Protein AF-A0AAD6KI96-F1 (afdb_monomer_lite)

Foldseek 3Di:
DEALDFLDDVVVRVVVVVVCVVVVVDHYDPDVVSSNVVLVVLVVVQLVCLVVVNCPLPPVVSLLSQLQQQLSVPAHWDWDDDVPRTLDTDHPVLLVVLVVCCVPPQVVVCVVPNDSVSSSVSSVVSLVVVQDWGDDDDDVVSPGDDPWDATSRNRDIDDDDDDDDDPPDDDDDPPPPD

InterPro domains:
  IPR027944 Sieve element occlusion, C-terminal [PF14577] (1-168)
  IPR039299 Protein SIEVE ELEMENT OCCLUSION [PTHR33232] (1-169)

Sequence (178 aa):
MVYVGKSSKREKIRRLMMTITVEKLSYIWEDLTMIWFFWTRIESMLYSKIQLGKLDDHDPMMQEIKKLLSYDREGGWAVLSNGSNVVVNGHSTTILQALVEYDQSWKDQVPVKGFDLALQDHHRTIHGISHPCCRFDFPVTMGRIPETMKCPECNRAMEKFSTFLCCHDEVIPDVLFQ

Radius of gyration: 17.8 Å; chains: 1; bounding box: 44×35×47 Å

Structure (mmCIF, N/CA/C/O backbone):
data_AF-A0AAD6KI96-F1
#
_entry.id   AF-A0AAD6KI96-F1
#
loop_
_atom_site.group_PDB
_atom_site.id
_atom_site.type_symbol
_atom_site.label_atom_id
_atom_site.label_alt_id
_atom_site.label_comp_id
_atom_site.label_asym_id
_atom_site.label_entity_id
_atom_site.label_seq_id
_atom_site.pdbx_PDB_ins_code
_atom_site.Cartn_x
_atom_site.Cartn_y
_atom_site.Cartn_z
_atom_site.occupancy
_atom_site.B_iso_or_equiv
_atom_site.auth_seq_id
_atom_site.auth_comp_id
_atom_site.auth_asym_id
_atom_site.auth_atom_id
_atom_site.pdbx_PDB_model_num
ATOM 1 N N . MET A 1 1 ? -14.347 1.064 3.941 1.00 82.06 1 MET A N 1
ATOM 2 C CA . MET A 1 1 ? -13.190 0.494 3.216 1.00 82.06 1 MET A CA 1
ATOM 3 C C . MET A 1 1 ? -13.628 0.122 1.806 1.00 82.06 1 MET A C 1
ATOM 5 O O . MET A 1 1 ? -14.766 -0.313 1.648 1.00 82.06 1 MET A O 1
ATOM 9 N N . VAL A 1 2 ? -12.771 0.331 0.806 1.00 88.44 2 VAL A N 1
ATOM 10 C CA . VAL A 1 2 ? -13.022 -0.040 -0.596 1.00 88.44 2 VAL A CA 1
ATOM 11 C C . VAL A 1 2 ? -11.962 -1.050 -1.017 1.00 88.44 2 VAL A C 1
ATOM 13 O O . VAL A 1 2 ? -10.777 -0.823 -0.784 1.00 88.44 2 VAL A O 1
ATOM 16 N N . TYR A 1 3 ? -12.379 -2.149 -1.635 1.00 89.69 3 TYR A N 1
ATOM 17 C CA . TYR A 1 3 ? -11.478 -3.116 -2.249 1.00 89.69 3 TYR A CA 1
ATOM 18 C C . TYR A 1 3 ? -11.233 -2.750 -3.717 1.00 89.69 3 TYR A C 1
ATOM 20 O O . TYR A 1 3 ? -12.155 -2.763 -4.534 1.00 89.69 3 TYR A O 1
ATOM 28 N N . VAL A 1 4 ? -9.978 -2.423 -4.033 1.00 87.44 4 VAL A N 1
ATOM 29 C CA . VAL A 1 4 ? -9.526 -2.022 -5.378 1.00 87.44 4 VAL A CA 1
ATOM 30 C C . VAL A 1 4 ? -9.075 -3.222 -6.216 1.00 87.44 4 VAL A C 1
ATOM 32 O O . VAL A 1 4 ? -9.153 -3.166 -7.431 1.00 87.44 4 VAL A O 1
ATOM 35 N N . GLY A 1 5 ? -8.639 -4.323 -5.599 1.00 87.12 5 GLY A N 1
ATOM 36 C CA . GLY A 1 5 ? -8.105 -5.488 -6.314 1.00 87.12 5 GLY A CA 1
ATOM 37 C C . GLY A 1 5 ? -6.628 -5.363 -6.704 1.00 87.12 5 GLY A C 1
ATOM 38 O O . GLY A 1 5 ? -6.078 -4.270 -6.835 1.00 87.12 5 GLY A O 1
ATOM 39 N N . LYS A 1 6 ? -5.967 -6.515 -6.863 1.00 87.31 6 LYS A N 1
ATOM 40 C CA . LYS A 1 6 ? -4.547 -6.599 -7.245 1.00 87.31 6 LYS A CA 1
ATOM 41 C C . LYS A 1 6 ? -4.308 -6.226 -8.713 1.00 87.31 6 LYS A C 1
ATOM 43 O O . LYS A 1 6 ? -5.225 -6.311 -9.526 1.00 87.31 6 LYS A O 1
ATOM 48 N N . SER A 1 7 ? -3.067 -5.904 -9.088 1.00 83.44 7 SER A N 1
ATOM 49 C CA . SER A 1 7 ? -2.725 -5.647 -10.505 1.00 83.44 7 SER A CA 1
ATOM 50 C C . SER A 1 7 ? -2.775 -6.901 -11.391 1.00 83.44 7 SER A C 1
ATOM 52 O O . SER A 1 7 ? -2.824 -6.813 -12.618 1.00 83.44 7 SER A O 1
ATOM 54 N N . SER A 1 8 ? -2.773 -8.090 -10.780 1.00 80.31 8 SER A N 1
ATOM 55 C CA . SER A 1 8 ? -2.692 -9.392 -11.448 1.00 80.31 8 SER A CA 1
ATOM 56 C C . SER A 1 8 ? -3.777 -10.360 -10.962 1.00 80.31 8 SER A C 1
ATOM 58 O O . SER A 1 8 ? -4.558 -10.046 -10.068 1.00 80.31 8 SER A O 1
ATOM 60 N N . LYS A 1 9 ? -3.819 -11.578 -11.524 1.00 81.69 9 LYS A N 1
ATOM 61 C CA . LYS A 1 9 ? -4.703 -12.670 -11.066 1.00 81.69 9 LYS A CA 1
ATOM 62 C C . LYS A 1 9 ? -6.206 -12.350 -11.202 1.00 81.69 9 LYS A C 1
ATOM 64 O O . LYS A 1 9 ? -6.980 -12.556 -10.267 1.00 81.69 9 LYS A O 1
ATOM 69 N N . ARG A 1 10 ? -6.635 -11.909 -12.395 1.00 81.62 10 ARG A N 1
ATOM 70 C CA . ARG A 1 10 ? -8.025 -11.498 -12.716 1.00 81.62 10 ARG A CA 1
ATOM 71 C C . ARG A 1 10 ? -9.106 -12.468 -12.215 1.00 81.62 10 ARG A C 1
ATOM 73 O O . ARG A 1 10 ? -10.079 -12.028 -11.612 1.00 81.62 10 ARG A O 1
ATOM 80 N N . GLU A 1 11 ? -8.924 -13.778 -12.389 1.00 83.25 11 GLU A N 1
ATOM 81 C CA . GLU A 1 11 ? -9.905 -14.775 -11.920 1.00 83.25 11 GLU A CA 1
ATOM 82 C C . GLU A 1 11 ? -9.974 -14.915 -10.394 1.00 83.25 11 GLU A C 1
ATOM 84 O O . GLU A 1 11 ? -11.024 -15.249 -9.842 1.00 83.25 11 GLU A O 1
ATOM 89 N N . LYS A 1 12 ? -8.866 -14.666 -9.685 1.00 85.12 12 LYS A N 1
ATOM 90 C CA . LYS A 1 12 ? -8.859 -14.636 -8.214 1.00 85.12 12 LYS A CA 1
ATOM 91 C C . LYS A 1 12 ? -9.557 -13.362 -7.716 1.00 85.12 12 LYS A C 1
ATOM 93 O O . LYS A 1 12 ? -10.340 -13.443 -6.777 1.00 85.12 12 LYS A O 1
ATOM 98 N N . ILE A 1 13 ? -9.358 -12.226 -8.394 1.00 86.94 13 ILE A N 1
ATOM 99 C CA . ILE A 1 13 ? -10.052 -10.959 -8.091 1.00 86.94 13 ILE A CA 1
ATOM 100 C C . ILE A 1 13 ? -11.569 -11.112 -8.237 1.00 86.94 13 ILE A C 1
ATOM 102 O O . ILE A 1 13 ? -12.296 -10.765 -7.313 1.00 86.94 13 ILE A O 1
ATOM 106 N N . ARG A 1 14 ? -12.053 -11.698 -9.343 1.00 87.88 14 ARG A N 1
ATOM 107 C CA . ARG A 1 14 ? -13.494 -11.935 -9.559 1.00 87.88 14 ARG A CA 1
ATOM 108 C C . ARG A 1 14 ? -14.132 -12.734 -8.423 1.00 87.88 14 ARG A C 1
ATOM 110 O O . ARG A 1 14 ? -15.184 -12.351 -7.922 1.00 87.88 14 ARG A O 1
ATOM 117 N N . ARG A 1 15 ? -13.473 -13.815 -7.993 1.00 89.94 15 ARG A N 1
ATOM 118 C CA . ARG A 1 15 ? -13.934 -14.639 -6.867 1.00 89.94 15 ARG A CA 1
ATOM 119 C C . ARG A 1 15 ? -13.989 -13.847 -5.560 1.00 89.94 15 ARG A C 1
ATOM 121 O O . ARG A 1 15 ? -14.998 -13.906 -4.871 1.00 89.94 15 ARG A O 1
ATOM 128 N N . LEU A 1 16 ? -12.949 -13.070 -5.255 1.00 89.38 16 LEU A N 1
ATOM 129 C CA . LEU A 1 16 ? -12.916 -12.230 -4.053 1.00 89.38 16 LEU A CA 1
ATOM 130 C C . LEU A 1 16 ? -14.012 -11.162 -4.061 1.00 89.38 16 LEU A C 1
ATOM 132 O O . LEU A 1 16 ? -14.673 -10.969 -3.047 1.00 89.38 16 LEU A O 1
ATOM 136 N N . MET A 1 17 ? -14.244 -10.503 -5.198 1.00 90.25 17 MET A N 1
ATOM 137 C CA . MET A 1 17 ? -15.320 -9.518 -5.334 1.00 90.25 17 MET A CA 1
ATOM 138 C C . MET A 1 17 ? -16.689 -10.146 -5.065 1.00 90.25 17 MET A C 1
ATOM 140 O O . MET A 1 17 ? -17.468 -9.574 -4.311 1.00 90.25 17 MET A O 1
ATOM 144 N N . MET A 1 18 ? -16.957 -11.344 -5.603 1.00 91.94 18 MET A N 1
ATOM 145 C CA . MET A 1 18 ? -18.201 -12.071 -5.318 1.00 91.94 18 MET A CA 1
ATOM 146 C C . MET A 1 18 ? -18.366 -12.339 -3.820 1.00 91.94 18 MET A C 1
ATOM 148 O O . MET A 1 18 ? -19.426 -12.050 -3.273 1.00 91.94 18 MET A O 1
ATOM 152 N N . THR A 1 19 ? -17.325 -12.840 -3.149 1.00 93.69 19 THR A N 1
ATOM 153 C CA . THR A 1 19 ? -17.356 -13.081 -1.700 1.00 93.69 19 THR A CA 1
ATOM 154 C C . THR A 1 19 ? -17.631 -11.793 -0.925 1.00 93.69 19 THR A C 1
ATOM 156 O O . THR A 1 19 ? -18.548 -11.765 -0.111 1.00 93.69 19 THR A O 1
ATOM 159 N N . ILE A 1 20 ? -16.911 -10.705 -1.222 1.00 92.25 20 ILE A N 1
ATOM 160 C CA . ILE A 1 20 ? -17.084 -9.413 -0.541 1.00 92.25 20 ILE A CA 1
ATOM 161 C C . ILE A 1 20 ? -18.515 -8.888 -0.702 1.00 92.25 20 ILE A C 1
ATOM 163 O O . ILE A 1 20 ? -19.093 -8.403 0.271 1.00 92.25 20 ILE A O 1
ATOM 167 N N . THR A 1 21 ? -19.098 -9.000 -1.899 1.00 92.38 21 THR A N 1
ATOM 168 C CA . THR A 1 21 ? -20.473 -8.560 -2.167 1.00 92.38 21 THR A CA 1
ATOM 169 C C . THR A 1 21 ? -21.505 -9.429 -1.450 1.00 92.38 21 THR A C 1
ATOM 171 O O . THR A 1 21 ? -22.419 -8.891 -0.826 1.00 92.38 21 THR A O 1
ATOM 174 N N . VAL A 1 22 ? -21.367 -10.759 -1.513 1.00 95.19 22 VAL A N 1
ATOM 175 C CA . VAL A 1 22 ? -22.309 -11.708 -0.889 1.00 95.19 22 VAL A CA 1
ATOM 176 C C . VAL A 1 22 ? -22.282 -11.585 0.634 1.00 95.19 22 VAL A C 1
ATOM 178 O O . VAL A 1 22 ? -23.336 -11.509 1.265 1.00 95.19 22 VAL A O 1
ATOM 181 N N . GLU A 1 23 ? -21.088 -11.516 1.219 1.00 95.56 23 GLU A N 1
ATOM 182 C CA . GLU A 1 23 ? -20.886 -11.423 2.668 1.00 95.56 23 GLU A CA 1
ATOM 183 C C . GLU A 1 23 ? -20.980 -9.983 3.201 1.00 95.56 23 GLU A C 1
ATOM 185 O O . GLU A 1 23 ? -20.956 -9.769 4.410 1.00 95.56 23 GLU A O 1
ATOM 190 N N . LYS A 1 24 ? -21.130 -8.988 2.315 1.00 92.31 24 LYS A N 1
ATOM 191 C CA . LYS A 1 24 ? -21.236 -7.554 2.643 1.00 92.31 24 LYS A CA 1
ATOM 192 C C . LYS A 1 24 ? -20.056 -7.031 3.476 1.00 92.31 24 LYS A C 1
ATOM 194 O O . LYS A 1 24 ? -20.240 -6.230 4.391 1.00 92.31 24 LYS A O 1
ATOM 199 N N . LEU A 1 25 ? -18.838 -7.463 3.144 1.00 88.94 25 LEU A N 1
ATOM 200 C CA . LEU A 1 25 ? -17.631 -7.142 3.921 1.00 88.94 25 LEU A CA 1
ATOM 201 C C . LEU A 1 25 ? -17.129 -5.709 3.688 1.00 88.94 25 LEU A C 1
ATOM 203 O O . LEU A 1 25 ? -16.568 -5.086 4.590 1.00 88.94 25 LEU A O 1
ATOM 207 N N . SER A 1 26 ? -17.289 -5.180 2.472 1.00 90.31 26 SER A N 1
ATOM 208 C CA . SER A 1 26 ? -16.852 -3.830 2.102 1.00 90.31 26 SER A CA 1
ATOM 209 C C . SER A 1 26 ? -17.458 -3.381 0.770 1.00 90.31 26 SER A C 1
ATOM 211 O O . SER A 1 26 ? -18.133 -4.146 0.086 1.00 90.31 26 SER A O 1
ATOM 213 N N . TYR A 1 27 ? -17.157 -2.147 0.363 1.00 90.81 27 TYR A N 1
ATOM 214 C CA . TYR A 1 27 ? -17.365 -1.709 -1.017 1.00 90.81 27 TYR A CA 1
ATOM 215 C C . TYR A 1 27 ? -16.299 -2.315 -1.938 1.00 90.81 27 TYR A C 1
ATOM 217 O O . TYR A 1 27 ? -15.189 -2.617 -1.487 1.00 90.81 27 TYR A O 1
ATOM 225 N N . ILE A 1 28 ? -16.614 -2.449 -3.225 1.00 91.38 28 ILE A N 1
ATOM 226 C CA . ILE A 1 28 ? -15.714 -2.967 -4.264 1.00 91.38 28 ILE A CA 1
ATOM 227 C C . ILE A 1 28 ? -15.703 -2.029 -5.475 1.00 91.38 28 ILE A C 1
ATOM 229 O O . ILE A 1 28 ? -16.679 -1.326 -5.730 1.00 91.38 28 ILE A O 1
ATOM 233 N N . TRP A 1 29 ? -14.617 -2.036 -6.244 1.00 88.69 29 TRP A N 1
ATOM 234 C CA . TRP A 1 29 ? -14.635 -1.524 -7.616 1.00 88.69 29 TRP A CA 1
ATOM 235 C C . TRP A 1 29 ? -15.090 -2.624 -8.568 1.00 88.69 29 TRP A C 1
ATOM 237 O O . TRP A 1 29 ? -14.329 -3.530 -8.891 1.00 88.69 29 TRP A O 1
ATOM 247 N N . GLU A 1 30 ? -16.353 -2.555 -8.985 1.00 82.69 30 GLU A N 1
ATOM 248 C CA . GLU A 1 30 ? -17.009 -3.598 -9.785 1.00 82.69 30 GLU A CA 1
ATOM 249 C C . GLU A 1 30 ? -16.411 -3.752 -11.192 1.00 82.69 30 GLU A C 1
ATOM 251 O O . GLU A 1 30 ? -16.351 -4.859 -11.731 1.00 82.69 30 GLU A O 1
ATOM 256 N N . ASP A 1 31 ? -15.929 -2.655 -11.780 1.00 87.12 31 ASP A N 1
ATOM 257 C CA . ASP A 1 31 ? -15.341 -2.661 -13.115 1.00 87.12 31 ASP A CA 1
ATOM 258 C C . ASP A 1 31 ? -13.841 -2.994 -13.072 1.00 87.12 31 ASP A C 1
ATOM 260 O O . ASP A 1 31 ? -12.998 -2.184 -12.675 1.00 87.12 31 ASP A O 1
ATOM 264 N N . LEU A 1 32 ? -13.492 -4.184 -13.571 1.00 86.69 32 LEU A N 1
ATOM 265 C CA . LEU A 1 32 ? -12.105 -4.636 -13.729 1.00 86.69 32 LEU A CA 1
ATOM 266 C C . LEU A 1 32 ? -11.262 -3.690 -14.596 1.00 86.69 32 LEU A C 1
ATOM 268 O O . LEU A 1 32 ? -10.038 -3.651 -14.458 1.00 86.69 32 LEU A O 1
ATOM 272 N N . THR A 1 33 ? -11.897 -2.930 -15.485 1.00 89.06 33 THR A N 1
ATOM 273 C CA . THR A 1 33 ? -11.237 -1.919 -16.312 1.00 89.06 33 THR A CA 1
ATOM 274 C C . THR A 1 33 ? -10.761 -0.751 -15.454 1.00 89.06 33 THR A C 1
ATOM 276 O O . THR A 1 33 ? -9.641 -0.280 -15.645 1.00 89.06 33 THR A O 1
ATOM 279 N N . MET A 1 34 ? -11.540 -0.329 -14.451 1.00 89.62 34 MET A N 1
ATOM 280 C CA . MET A 1 34 ? -11.118 0.708 -13.500 1.00 89.62 34 MET A CA 1
ATOM 281 C C . MET A 1 34 ? -9.940 0.245 -12.641 1.00 89.62 34 MET A C 1
ATOM 283 O O . MET A 1 34 ? -8.995 1.008 -12.440 1.00 89.62 34 MET A O 1
ATOM 287 N N . ILE A 1 35 ? -9.952 -1.017 -12.201 1.00 90.81 35 ILE A N 1
ATOM 288 C CA . ILE A 1 35 ? -8.824 -1.630 -11.481 1.00 90.81 35 ILE A CA 1
ATOM 289 C C . ILE A 1 35 ? -7.564 -1.603 -12.354 1.00 90.81 35 ILE A C 1
ATOM 291 O O . ILE A 1 35 ? -6.496 -1.176 -11.914 1.00 90.81 35 ILE A O 1
ATOM 295 N N . TRP A 1 36 ? -7.687 -2.01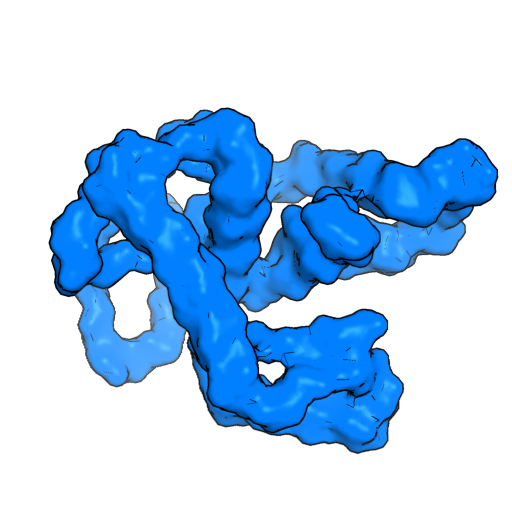9 -13.617 1.00 89.94 36 TRP A N 1
ATOM 296 C CA . TRP A 1 36 ? -6.573 -1.998 -14.562 1.00 89.94 36 TRP A CA 1
ATOM 297 C C . TRP A 1 36 ? -6.048 -0.580 -14.811 1.00 89.94 36 TRP A C 1
ATOM 299 O O . TRP A 1 36 ? -4.833 -0.369 -14.793 1.00 89.94 36 TRP A O 1
ATOM 309 N N . PHE A 1 37 ? -6.937 0.400 -14.996 1.00 92.56 37 PHE A N 1
ATOM 310 C CA . PHE A 1 37 ? -6.538 1.794 -15.154 1.00 92.56 37 PHE A CA 1
ATOM 311 C C . PHE A 1 37 ? -5.789 2.302 -13.930 1.00 92.56 37 PHE A C 1
ATOM 313 O O . PHE A 1 37 ? -4.737 2.909 -14.091 1.00 92.56 37 PHE A O 1
ATOM 320 N N . PHE A 1 38 ? -6.269 2.026 -12.719 1.00 93.12 38 PHE A N 1
ATOM 321 C CA . PHE A 1 38 ? -5.587 2.436 -11.494 1.00 93.12 38 PHE A CA 1
ATOM 322 C C . PHE A 1 38 ? -4.137 1.955 -11.457 1.00 93.12 38 PHE A C 1
ATOM 324 O O . PHE A 1 38 ? -3.225 2.775 -11.351 1.00 93.12 38 PHE A O 1
ATOM 331 N N . TRP A 1 39 ? -3.911 0.656 -11.657 1.00 93.50 39 TRP A N 1
ATOM 332 C CA . TRP A 1 39 ? -2.557 0.104 -11.653 1.00 93.50 39 TRP A CA 1
ATOM 333 C C . TRP A 1 39 ? -1.701 0.651 -12.792 1.00 93.50 39 TRP A C 1
ATOM 335 O O . TRP A 1 39 ? -0.580 1.094 -12.550 1.00 93.50 39 TRP A O 1
ATOM 345 N N . THR A 1 40 ? -2.259 0.746 -14.000 1.00 92.69 40 THR A N 1
ATOM 346 C CA . THR A 1 40 ? -1.566 1.322 -15.162 1.00 92.69 40 THR A CA 1
ATOM 347 C C . THR A 1 40 ? -1.123 2.760 -14.894 1.00 92.69 40 THR A C 1
ATOM 349 O O . THR A 1 40 ? -0.035 3.167 -15.303 1.00 92.69 40 THR A O 1
ATOM 352 N N . ARG A 1 41 ? -1.943 3.554 -14.195 1.00 94.50 41 ARG A N 1
ATOM 353 C CA . ARG A 1 41 ? -1.614 4.940 -13.841 1.00 94.50 41 ARG A CA 1
ATOM 354 C C . ARG A 1 41 ? -0.481 5.007 -12.821 1.00 94.50 41 ARG A C 1
ATOM 356 O O . ARG A 1 41 ? 0.440 5.790 -13.039 1.00 94.50 41 ARG A O 1
ATOM 363 N N . ILE A 1 42 ? -0.515 4.190 -11.768 1.00 94.38 42 ILE A N 1
ATOM 364 C CA . ILE A 1 42 ? 0.545 4.143 -10.747 1.00 94.38 42 ILE A CA 1
ATOM 365 C C . ILE A 1 42 ? 1.871 3.661 -11.359 1.00 94.38 42 ILE A C 1
ATOM 367 O O . ILE A 1 42 ? 2.907 4.302 -11.171 1.00 94.38 42 ILE A O 1
ATOM 371 N N . GLU A 1 43 ? 1.838 2.598 -12.165 1.00 92.19 43 GLU A N 1
ATOM 372 C CA . GLU A 1 43 ? 3.003 2.104 -12.909 1.00 92.19 43 GLU A CA 1
ATOM 373 C C . GLU A 1 43 ? 3.564 3.192 -13.845 1.00 92.19 43 GLU A C 1
ATOM 375 O O . GLU A 1 43 ? 4.757 3.498 -13.810 1.00 92.19 43 GLU A O 1
ATOM 380 N N . SER A 1 44 ? 2.700 3.867 -14.611 1.00 92.12 44 SER A N 1
ATOM 381 C CA . SER A 1 44 ? 3.104 4.952 -15.519 1.00 92.12 44 SER A CA 1
ATOM 382 C C . SER A 1 44 ? 3.760 6.132 -14.797 1.00 92.12 44 SER A C 1
ATOM 384 O O . SER A 1 44 ? 4.700 6.725 -15.331 1.00 92.12 44 SER A O 1
ATOM 386 N N . MET A 1 45 ? 3.299 6.483 -13.590 1.00 92.94 45 MET A N 1
ATOM 387 C CA . MET A 1 45 ? 3.924 7.535 -12.780 1.00 92.94 45 MET A CA 1
ATOM 388 C C . MET A 1 45 ? 5.375 7.175 -12.446 1.00 92.94 45 MET A C 1
ATOM 390 O O . MET A 1 45 ? 6.270 7.981 -12.714 1.00 92.94 45 MET A O 1
ATOM 394 N N . LEU A 1 46 ? 5.629 5.952 -11.964 1.00 91.56 46 LEU A N 1
ATOM 395 C CA . LEU A 1 46 ? 6.989 5.475 -11.690 1.00 91.56 46 LEU A CA 1
ATOM 396 C C . LEU A 1 46 ? 7.840 5.448 -12.964 1.00 91.56 46 LEU A C 1
ATOM 398 O O . LEU A 1 46 ? 8.952 5.982 -12.983 1.00 91.56 46 LEU A O 1
ATOM 402 N N . TYR A 1 47 ? 7.306 4.884 -14.045 1.00 89.44 47 TYR A N 1
ATOM 403 C CA . TYR A 1 47 ? 8.039 4.751 -15.301 1.00 89.44 47 TYR A CA 1
ATOM 404 C C . TYR A 1 47 ? 8.403 6.101 -15.908 1.00 89.44 47 TYR A C 1
ATOM 406 O O . TYR A 1 47 ? 9.535 6.285 -16.347 1.00 89.44 47 TYR A O 1
ATOM 414 N N . SER A 1 48 ? 7.504 7.085 -15.866 1.00 89.69 48 SER A N 1
ATOM 415 C CA . SER A 1 48 ? 7.803 8.428 -16.367 1.00 89.69 48 SER A CA 1
ATOM 416 C C . SER A 1 48 ? 9.001 9.064 -15.647 1.00 89.69 48 SER A C 1
ATOM 418 O O . SER A 1 48 ? 9.883 9.633 -16.290 1.00 89.69 48 SER A O 1
ATOM 420 N N . LYS A 1 49 ? 9.100 8.902 -14.321 1.00 89.88 49 LYS A N 1
ATOM 421 C CA . LYS A 1 49 ? 10.214 9.424 -13.516 1.00 89.88 49 LYS A CA 1
ATOM 422 C C . LYS A 1 49 ? 11.525 8.704 -13.819 1.00 89.88 49 LYS A C 1
ATOM 424 O O . LYS A 1 49 ? 12.560 9.364 -13.913 1.00 89.88 49 LYS A O 1
ATOM 429 N N . ILE A 1 50 ? 11.475 7.387 -14.037 1.00 88.62 50 ILE A N 1
ATOM 430 C CA . ILE A 1 50 ? 12.624 6.585 -14.484 1.00 88.62 50 ILE A CA 1
ATOM 431 C C . ILE A 1 50 ? 13.157 7.105 -15.824 1.00 88.62 50 ILE A C 1
ATOM 433 O O . ILE A 1 50 ? 14.350 7.386 -15.947 1.00 88.62 50 ILE A O 1
ATOM 437 N N . GLN A 1 51 ? 12.282 7.288 -16.818 1.00 86.06 51 GLN A N 1
ATOM 438 C CA . GLN A 1 51 ? 12.695 7.754 -18.147 1.00 86.06 51 GLN A CA 1
ATOM 439 C C . GLN A 1 51 ? 13.319 9.150 -18.089 1.00 86.06 51 GLN A C 1
ATOM 441 O O . GLN A 1 51 ? 14.351 9.397 -18.712 1.00 86.06 51 GLN A O 1
ATOM 446 N N . LEU A 1 52 ? 12.757 10.037 -17.266 1.00 88.00 52 LEU A N 1
ATOM 447 C CA . LEU A 1 52 ? 13.290 11.381 -17.041 1.00 88.00 52 LEU A CA 1
ATOM 448 C C . LEU A 1 52 ? 14.601 11.404 -16.235 1.00 88.00 52 LEU A C 1
ATOM 450 O O . LEU A 1 52 ? 15.181 12.476 -16.083 1.00 88.00 52 LEU A O 1
ATOM 454 N N . GLY A 1 53 ? 15.063 10.268 -15.696 1.00 83.56 53 GLY A N 1
ATOM 455 C CA . GLY A 1 53 ? 16.214 10.219 -14.788 1.00 83.56 53 GLY A CA 1
ATOM 456 C C . GLY A 1 53 ? 15.964 10.950 -13.463 1.00 83.56 53 GLY A C 1
ATOM 457 O O . GLY A 1 53 ? 16.907 11.345 -12.789 1.00 83.56 53 GLY A O 1
ATOM 458 N N . LYS A 1 54 ? 14.692 11.159 -13.099 1.00 82.31 54 LYS A N 1
ATOM 459 C CA . LYS A 1 54 ? 14.244 11.900 -11.911 1.00 82.31 54 LYS A CA 1
ATOM 460 C C . LYS A 1 54 ? 13.647 10.951 -10.881 1.00 82.31 54 LYS A C 1
ATOM 462 O O . LYS A 1 54 ? 12.541 11.176 -10.388 1.00 82.31 54 LYS A O 1
ATOM 467 N N . LEU A 1 55 ? 14.361 9.868 -10.587 1.00 79.94 55 LEU A N 1
ATOM 468 C CA . LEU A 1 55 ? 14.001 8.965 -9.500 1.00 79.94 55 LEU A CA 1
ATOM 469 C C . LEU A 1 55 ? 14.393 9.614 -8.164 1.00 79.94 55 LEU A C 1
ATOM 471 O O . LEU A 1 55 ? 15.306 9.161 -7.488 1.00 79.94 55 LEU A O 1
ATOM 475 N N . ASP A 1 56 ? 13.765 10.744 -7.847 1.00 74.88 56 ASP A N 1
ATOM 476 C CA . ASP A 1 56 ? 14.062 11.487 -6.630 1.00 74.88 56 ASP A CA 1
ATOM 477 C C . ASP A 1 56 ? 13.600 10.679 -5.419 1.00 74.88 56 ASP A C 1
ATOM 479 O O . ASP A 1 56 ? 12.406 10.438 -5.229 1.00 74.88 56 ASP A O 1
ATOM 483 N N . ASP A 1 57 ? 14.561 10.242 -4.612 1.00 72.69 57 ASP A N 1
ATOM 484 C CA . ASP A 1 57 ? 14.287 9.497 -3.391 1.00 72.69 57 ASP A CA 1
ATOM 485 C C . ASP A 1 57 ? 13.718 10.389 -2.271 1.00 72.69 57 ASP A C 1
ATOM 487 O O . ASP A 1 57 ? 13.289 9.870 -1.244 1.00 72.69 57 ASP A O 1
ATOM 491 N N . HIS A 1 58 ? 13.651 11.710 -2.457 1.00 80.19 58 HIS A N 1
ATOM 492 C CA . HIS A 1 58 ? 13.084 12.637 -1.473 1.00 80.19 58 HIS A CA 1
ATOM 493 C C . HIS A 1 58 ? 11.629 13.019 -1.769 1.00 80.19 58 HIS A C 1
ATOM 495 O O . HIS A 1 58 ? 10.992 13.618 -0.909 1.00 80.19 58 HIS A O 1
ATOM 501 N N . ASP A 1 59 ? 11.093 12.676 -2.948 1.00 88.56 59 ASP A N 1
ATOM 502 C CA . ASP A 1 59 ? 9.693 12.928 -3.310 1.00 88.56 59 ASP A CA 1
ATOM 503 C C . ASP A 1 59 ? 8.782 11.964 -2.519 1.00 88.56 59 ASP A C 1
ATOM 505 O O . ASP A 1 59 ? 8.770 10.761 -2.810 1.00 88.56 59 ASP A O 1
ATOM 509 N N . PRO A 1 60 ? 8.005 12.446 -1.523 1.00 89.06 60 PRO A N 1
ATOM 510 C CA . PRO A 1 60 ? 7.214 11.568 -0.662 1.00 89.06 60 PRO A CA 1
ATOM 511 C C . PRO A 1 60 ? 6.173 10.781 -1.455 1.00 89.06 60 PRO A C 1
ATOM 513 O O . PRO A 1 60 ? 5.958 9.602 -1.197 1.00 89.06 60 PRO A O 1
ATOM 516 N N . MET A 1 61 ? 5.582 11.392 -2.486 1.00 90.19 61 MET A N 1
ATOM 517 C CA . MET A 1 61 ? 4.600 10.718 -3.333 1.00 90.19 61 MET A CA 1
ATOM 518 C C . MET A 1 61 ? 5.245 9.579 -4.125 1.00 90.19 61 MET A C 1
ATOM 520 O O . MET A 1 61 ? 4.632 8.527 -4.308 1.00 90.19 61 MET A O 1
ATOM 524 N N . MET A 1 62 ? 6.497 9.749 -4.557 1.00 91.69 62 MET A N 1
ATOM 525 C CA . MET A 1 62 ? 7.234 8.665 -5.205 1.00 91.69 62 MET A CA 1
ATOM 526 C C . MET A 1 62 ? 7.553 7.518 -4.257 1.00 91.69 62 MET A C 1
ATOM 528 O O . MET A 1 62 ? 7.536 6.369 -4.699 1.00 91.69 62 MET A O 1
ATOM 532 N N . GLN A 1 63 ? 7.806 7.796 -2.977 1.00 92.00 63 GLN A N 1
ATOM 533 C CA . GLN A 1 63 ? 7.974 6.742 -1.978 1.00 92.00 63 GLN A CA 1
ATOM 534 C C . GLN A 1 63 ? 6.681 5.944 -1.802 1.00 92.00 63 GLN A C 1
ATOM 536 O O . GLN A 1 63 ? 6.713 4.716 -1.855 1.00 92.00 63 GLN A O 1
ATOM 541 N N . GLU A 1 64 ? 5.533 6.619 -1.727 1.00 93.56 64 GLU A N 1
ATOM 542 C CA . GLU A 1 64 ? 4.226 5.960 -1.645 1.00 93.56 64 GLU A CA 1
ATOM 543 C C . GLU A 1 64 ? 3.921 5.085 -2.874 1.00 93.56 64 GLU A C 1
ATOM 545 O O . GLU A 1 64 ? 3.507 3.929 -2.745 1.00 93.56 64 GLU A O 1
ATOM 550 N N . ILE A 1 65 ? 4.198 5.595 -4.078 1.00 94.12 65 ILE A N 1
ATOM 551 C CA . ILE A 1 65 ? 4.032 4.848 -5.336 1.00 94.12 65 ILE A CA 1
ATOM 552 C C . ILE A 1 65 ? 4.920 3.598 -5.354 1.00 94.12 65 ILE A C 1
ATOM 554 O O . ILE A 1 65 ? 4.446 2.507 -5.675 1.00 94.12 65 ILE A O 1
ATOM 558 N N . LYS A 1 66 ? 6.202 3.742 -4.993 1.00 93.06 66 LYS A N 1
ATOM 559 C CA . LYS A 1 66 ? 7.164 2.632 -4.937 1.00 93.06 66 LYS A CA 1
ATOM 560 C C . LYS A 1 66 ? 6.704 1.550 -3.949 1.00 93.06 66 LYS A C 1
ATOM 562 O O . LYS A 1 66 ? 6.676 0.377 -4.314 1.00 93.06 66 LYS A O 1
ATOM 567 N N . LYS A 1 67 ? 6.292 1.929 -2.735 1.00 93.31 67 LYS A N 1
ATOM 568 C CA . LYS A 1 67 ? 5.788 0.984 -1.720 1.00 93.31 67 LYS A CA 1
ATOM 569 C C . LYS A 1 67 ? 4.579 0.206 -2.219 1.00 93.31 67 LYS A C 1
ATOM 571 O O . LYS A 1 67 ? 4.584 -1.022 -2.193 1.00 93.31 67 LYS A O 1
ATOM 576 N N . LEU A 1 68 ? 3.578 0.913 -2.746 1.00 94.88 68 LEU A N 1
ATOM 577 C CA . LEU A 1 68 ? 2.338 0.291 -3.201 1.00 94.88 68 LEU A CA 1
ATOM 578 C C . LEU A 1 68 ? 2.583 -0.715 -4.337 1.00 94.88 68 LEU A C 1
ATOM 580 O O . LEU A 1 68 ? 2.052 -1.824 -4.302 1.00 94.88 68 LEU A O 1
ATOM 584 N N . LEU A 1 69 ? 3.419 -0.355 -5.318 1.00 93.31 69 LEU A N 1
ATOM 585 C CA . LEU A 1 69 ? 3.791 -1.257 -6.413 1.00 93.31 69 LEU A CA 1
ATOM 586 C C . LEU A 1 69 ? 4.538 -2.498 -5.914 1.00 93.31 69 LEU A C 1
ATOM 588 O O . LEU A 1 69 ? 4.268 -3.599 -6.391 1.00 93.31 69 LEU A O 1
ATOM 592 N N . SER A 1 70 ? 5.439 -2.337 -4.942 1.00 92.25 70 SER A N 1
ATOM 593 C CA . SER A 1 70 ? 6.149 -3.464 -4.333 1.00 92.25 70 SER A CA 1
ATOM 594 C C . SER A 1 70 ? 5.189 -4.408 -3.603 1.00 92.25 70 SER A C 1
ATOM 596 O O . SER A 1 70 ? 5.224 -5.617 -3.821 1.00 92.25 70 SER A O 1
ATOM 598 N N . TYR A 1 71 ? 4.298 -3.876 -2.767 1.00 92.38 71 TYR A N 1
ATOM 599 C CA . TYR A 1 71 ? 3.371 -4.684 -1.967 1.00 92.38 71 TYR A CA 1
ATOM 600 C C . TYR A 1 71 ? 2.259 -5.349 -2.784 1.00 92.38 71 TYR A C 1
ATOM 602 O O . TYR A 1 71 ? 1.686 -6.362 -2.381 1.00 92.38 71 TYR A O 1
ATOM 610 N N . ASP A 1 72 ? 1.921 -4.811 -3.955 1.00 91.00 72 ASP A N 1
ATOM 611 C CA . ASP A 1 72 ? 1.008 -5.508 -4.858 1.00 91.00 72 ASP A CA 1
ATOM 612 C C . ASP A 1 72 ? 1.621 -6.803 -5.412 1.00 91.00 72 ASP A C 1
ATOM 614 O O . ASP A 1 72 ? 0.925 -7.825 -5.528 1.00 91.00 72 ASP A O 1
ATOM 618 N N . ARG A 1 73 ? 2.934 -6.787 -5.683 1.00 84.50 73 ARG A N 1
ATOM 619 C CA . ARG A 1 73 ? 3.697 -7.963 -6.122 1.00 84.50 73 ARG A CA 1
ATOM 620 C C . ARG A 1 73 ? 3.889 -8.949 -4.969 1.00 84.50 73 ARG A C 1
ATOM 622 O O . ARG A 1 73 ? 3.568 -10.129 -5.122 1.00 84.50 73 ARG A O 1
ATOM 629 N N . GLU A 1 74 ? 4.321 -8.456 -3.814 1.00 77.69 74 GLU A N 1
ATOM 630 C CA . GLU A 1 74 ? 4.660 -9.260 -2.639 1.00 77.69 74 GLU A CA 1
ATOM 631 C C . GLU A 1 74 ? 3.558 -9.183 -1.578 1.00 77.69 74 GLU A C 1
ATOM 633 O O . GLU A 1 74 ? 3.404 -8.190 -0.877 1.00 77.69 74 GLU A O 1
ATOM 638 N N . GLY A 1 75 ? 2.766 -10.253 -1.459 1.00 80.81 75 GLY A N 1
ATOM 639 C CA . GLY A 1 75 ? 1.795 -10.388 -0.371 1.00 80.81 75 GLY A CA 1
ATOM 640 C C . GLY A 1 75 ? 0.529 -9.560 -0.574 1.00 80.81 75 GLY A C 1
ATOM 641 O O . GLY A 1 75 ? -0.314 -9.914 -1.399 1.00 80.81 75 GLY A O 1
ATOM 642 N N . GLY A 1 76 ? 0.345 -8.500 0.198 1.00 88.00 76 GLY A N 1
ATOM 643 C CA . GLY A 1 76 ? -0.851 -7.662 0.148 1.00 88.00 76 GLY A CA 1
ATOM 644 C C . GLY A 1 76 ? -0.575 -6.280 0.712 1.00 88.00 76 GLY A C 1
ATOM 645 O O . GLY A 1 76 ? 0.468 -6.052 1.317 1.00 88.00 76 GLY A O 1
ATOM 646 N N . TRP A 1 77 ? -1.524 -5.369 0.553 1.00 92.75 77 TRP A N 1
ATOM 647 C CA . TRP A 1 77 ? -1.352 -3.967 0.913 1.00 92.75 77 TRP A CA 1
ATOM 648 C C . TRP A 1 77 ? -2.653 -3.373 1.435 1.00 92.75 77 TRP A C 1
ATOM 650 O O . TRP A 1 77 ? -3.742 -3.870 1.141 1.00 92.75 77 TRP A O 1
ATOM 660 N N . ALA A 1 78 ? -2.533 -2.282 2.179 1.00 94.25 78 ALA A N 1
ATOM 661 C CA . ALA A 1 78 ? -3.637 -1.373 2.424 1.00 94.25 78 ALA A CA 1
ATOM 662 C C . ALA A 1 78 ? -3.127 0.071 2.405 1.00 94.25 78 ALA A C 1
ATOM 664 O O . ALA A 1 78 ? -2.000 0.362 2.809 1.00 94.25 78 ALA A O 1
ATOM 665 N N . VAL A 1 79 ? -3.974 0.965 1.901 1.00 94.81 79 VAL A N 1
ATOM 666 C CA . VAL A 1 79 ? -3.727 2.405 1.890 1.00 94.81 79 VAL A CA 1
ATOM 667 C C . VAL A 1 79 ? -4.887 3.080 2.602 1.00 94.81 79 VAL A C 1
ATOM 669 O O . VAL A 1 79 ? -6.048 2.867 2.248 1.00 94.81 79 VAL A O 1
ATOM 672 N N . LEU A 1 80 ? -4.563 3.895 3.598 1.00 94.38 80 LEU A N 1
ATOM 673 C CA . LEU A 1 80 ? -5.492 4.811 4.234 1.00 94.38 80 LEU A CA 1
ATOM 674 C C . LEU A 1 80 ? -5.124 6.231 3.820 1.00 94.38 80 LEU A C 1
ATOM 676 O O . LEU A 1 80 ? -3.979 6.650 3.985 1.00 94.38 80 LEU A O 1
ATOM 680 N N . SER A 1 81 ? -6.101 6.979 3.321 1.00 92.25 81 SER A N 1
ATOM 681 C CA . SER A 1 81 ? -5.939 8.386 2.978 1.00 92.25 81 SER A CA 1
ATOM 682 C C . SER A 1 81 ? -7.057 9.239 3.564 1.00 92.25 81 SER A C 1
ATOM 684 O O . SER A 1 81 ? -8.184 8.784 3.762 1.00 92.25 81 SER A O 1
ATOM 686 N N . ASN A 1 82 ? -6.727 10.501 3.812 1.00 89.56 82 ASN A N 1
ATOM 687 C CA . ASN A 1 82 ? -7.651 11.555 4.188 1.00 89.56 82 ASN A CA 1
ATOM 688 C C . ASN A 1 82 ? -7.558 12.661 3.126 1.00 89.56 82 ASN 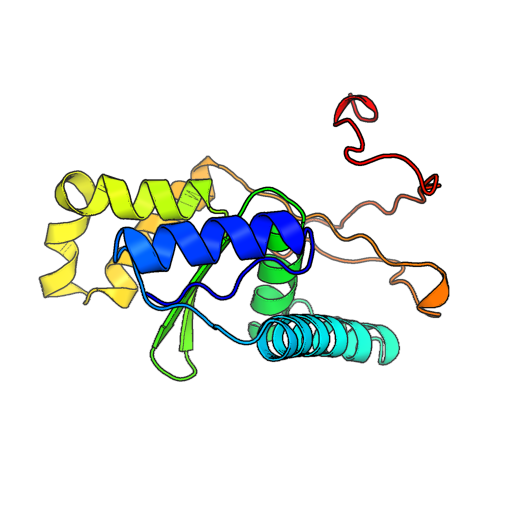A C 1
ATOM 690 O O . ASN A 1 82 ? -6.608 13.448 3.095 1.00 89.56 82 ASN A O 1
ATOM 694 N N . GLY A 1 83 ? -8.494 12.650 2.173 1.00 88.62 83 GLY A N 1
ATOM 695 C CA . GLY A 1 83 ? -8.400 13.470 0.966 1.00 88.62 83 GLY A CA 1
ATOM 696 C C . GLY A 1 83 ? -7.149 13.126 0.150 1.00 88.62 83 GLY A C 1
ATOM 697 O O . GLY A 1 83 ? -6.934 11.969 -0.211 1.00 88.62 83 GLY A O 1
ATOM 698 N N . SER A 1 84 ? -6.318 14.130 -0.137 1.00 86.50 84 SER A N 1
ATOM 699 C CA . SER A 1 84 ? -5.040 13.960 -0.842 1.00 86.50 84 SER A CA 1
ATOM 700 C C . SER A 1 84 ? -3.887 13.500 0.057 1.00 86.50 84 SER A C 1
ATOM 702 O O . SER A 1 84 ? -2.794 13.257 -0.448 1.00 86.50 84 SER A O 1
ATOM 704 N N . ASN A 1 85 ? -4.094 13.418 1.374 1.00 89.25 85 ASN A N 1
ATOM 705 C CA . ASN A 1 85 ? -3.059 13.017 2.318 1.00 89.25 85 ASN A CA 1
ATOM 706 C C . ASN A 1 85 ? -3.064 11.495 2.508 1.00 89.25 85 ASN A C 1
ATOM 708 O O . ASN A 1 85 ? -4.077 10.932 2.923 1.00 89.25 85 ASN A O 1
ATOM 712 N N . VAL A 1 86 ? -1.941 10.829 2.241 1.00 93.44 86 VAL A N 1
ATOM 713 C CA . VAL A 1 86 ? -1.765 9.404 2.556 1.00 93.44 86 VAL A CA 1
ATOM 714 C C . VAL A 1 86 ? -1.384 9.288 4.030 1.00 93.44 86 VAL A C 1
ATOM 716 O O . VAL A 1 86 ? -0.334 9.763 4.449 1.00 93.44 86 VAL A O 1
ATOM 719 N N . VAL A 1 87 ? -2.260 8.678 4.826 1.00 93.69 87 VAL A N 1
ATOM 720 C CA . VAL A 1 87 ? -2.061 8.481 6.268 1.00 93.69 87 VAL A CA 1
ATOM 721 C C . VAL A 1 87 ? -1.155 7.275 6.507 1.00 93.69 87 VAL A C 1
ATOM 723 O O . VAL A 1 87 ? -0.168 7.375 7.235 1.00 93.69 87 VAL A O 1
ATOM 726 N N . VAL A 1 88 ? -1.468 6.146 5.865 1.00 94.44 88 VAL A N 1
ATOM 727 C CA . VAL A 1 88 ? -0.680 4.909 5.924 1.00 94.44 88 VAL A CA 1
ATOM 728 C C . VAL A 1 88 ? -0.702 4.229 4.559 1.00 94.44 88 VAL A C 1
ATOM 730 O O . VAL A 1 88 ? -1.752 4.128 3.929 1.00 94.44 88 VAL A O 1
ATOM 733 N N . ASN A 1 89 ? 0.446 3.706 4.147 1.00 94.81 89 ASN A N 1
ATOM 734 C CA . ASN A 1 89 ? 0.611 2.782 3.031 1.00 94.81 89 ASN A CA 1
ATOM 735 C C . ASN A 1 89 ? 1.579 1.699 3.483 1.00 94.81 89 ASN A C 1
ATOM 737 O O . ASN A 1 89 ? 2.739 1.970 3.800 1.00 94.81 89 ASN A O 1
ATOM 741 N N . GLY A 1 90 ? 1.081 0.481 3.597 1.00 93.19 90 GLY A N 1
ATOM 742 C CA . GLY A 1 90 ? 1.800 -0.559 4.307 1.00 93.19 90 GLY A CA 1
ATOM 743 C C . GLY A 1 90 ? 1.467 -1.939 3.791 1.00 93.19 90 GLY A C 1
ATOM 744 O O . GLY A 1 90 ? 0.406 -2.188 3.209 1.00 93.19 90 GLY A O 1
ATOM 745 N N . HIS A 1 91 ? 2.402 -2.846 4.044 1.00 92.88 91 HIS A N 1
ATOM 746 C CA . HIS A 1 91 ? 2.208 -4.254 3.777 1.00 92.88 91 HIS A CA 1
ATOM 747 C C . HIS A 1 91 ? 1.055 -4.811 4.624 1.00 92.88 91 HIS A C 1
ATOM 749 O O . HIS A 1 91 ? 0.842 -4.416 5.773 1.00 92.88 91 HIS A O 1
ATOM 755 N N . SER A 1 92 ? 0.323 -5.768 4.062 1.00 90.44 92 SER A N 1
ATOM 756 C CA . SER A 1 92 ? -0.853 -6.387 4.683 1.00 90.44 92 SER A CA 1
ATOM 757 C C . SER A 1 92 ? -0.581 -6.918 6.087 1.00 90.44 92 SER A C 1
ATOM 759 O O . SER A 1 92 ? -1.428 -6.756 6.957 1.00 90.44 92 SER A O 1
ATOM 761 N N . THR A 1 93 ? 0.599 -7.490 6.337 1.00 91.31 93 THR A N 1
ATOM 762 C CA . THR A 1 93 ? 0.966 -8.023 7.658 1.00 91.31 93 THR A CA 1
ATOM 763 C C . THR A 1 93 ? 1.071 -6.928 8.716 1.00 91.31 93 THR A C 1
ATOM 765 O O . THR A 1 93 ? 0.542 -7.094 9.810 1.00 91.31 93 THR A O 1
ATOM 768 N N . THR A 1 94 ? 1.694 -5.792 8.390 1.00 93.19 94 THR A N 1
ATOM 769 C CA . THR A 1 94 ? 1.910 -4.703 9.354 1.00 93.19 94 THR A CA 1
ATOM 770 C C . THR A 1 94 ? 0.634 -3.908 9.598 1.00 93.19 94 THR A C 1
ATOM 772 O O . THR A 1 94 ? 0.345 -3.550 10.737 1.00 93.19 94 THR A O 1
ATOM 775 N N . ILE A 1 95 ? -0.172 -3.671 8.557 1.00 93.62 95 ILE A N 1
ATOM 776 C CA . ILE A 1 95 ? -1.456 -2.976 8.716 1.00 93.62 95 ILE A CA 1
ATOM 777 C C . ILE A 1 95 ? -2.473 -3.854 9.434 1.00 93.62 95 ILE A C 1
ATOM 779 O O . ILE A 1 95 ? -3.160 -3.362 10.325 1.00 93.62 95 ILE A O 1
ATOM 783 N N . LEU A 1 96 ? -2.576 -5.139 9.083 1.00 93.38 96 LEU A N 1
ATOM 784 C CA . LEU A 1 96 ? -3.499 -6.042 9.768 1.00 93.38 96 LEU A CA 1
ATOM 785 C C . LEU A 1 96 ? -3.178 -6.100 11.260 1.00 93.38 96 LEU A C 1
ATOM 787 O O . LEU A 1 96 ? -4.083 -5.966 12.077 1.00 93.38 96 LEU A O 1
ATOM 791 N N . GLN A 1 97 ? -1.896 -6.225 11.605 1.00 95.00 97 GLN A N 1
ATOM 792 C CA . GLN A 1 97 ? -1.456 -6.178 12.992 1.00 95.00 97 GLN A CA 1
ATOM 793 C C . GLN A 1 97 ? -1.849 -4.852 13.663 1.00 95.00 97 GLN A C 1
ATOM 795 O O . GLN A 1 97 ? -2.460 -4.871 14.729 1.00 95.00 97 GLN A O 1
ATOM 800 N N . ALA A 1 98 ? -1.596 -3.710 13.015 1.00 95.62 98 ALA A N 1
ATOM 801 C CA . ALA A 1 98 ? -1.956 -2.402 13.561 1.00 95.62 98 ALA A CA 1
ATOM 802 C C . ALA A 1 98 ? -3.464 -2.258 13.833 1.00 95.62 98 ALA A C 1
ATOM 804 O O . ALA A 1 98 ? -3.853 -1.645 14.827 1.00 95.62 98 ALA A O 1
ATOM 805 N N . LEU A 1 99 ? -4.311 -2.830 12.972 1.00 94.50 99 LEU A N 1
ATOM 806 C CA . LEU A 1 99 ? -5.766 -2.812 13.133 1.00 94.50 99 LEU A CA 1
ATOM 807 C C . LEU A 1 99 ? -6.248 -3.765 14.235 1.00 94.50 99 LEU A C 1
ATOM 809 O O . LEU A 1 99 ? -7.138 -3.400 14.997 1.00 94.50 99 LEU A O 1
ATOM 813 N N . VAL A 1 100 ? -5.667 -4.964 14.338 1.00 96.25 100 VAL A N 1
ATOM 814 C CA . VAL A 1 100 ? -6.010 -5.946 15.384 1.00 96.25 100 VAL A CA 1
ATOM 815 C C . VAL A 1 100 ? -5.644 -5.422 16.773 1.00 96.25 100 VAL A C 1
ATOM 817 O O . VAL A 1 100 ? -6.404 -5.601 17.720 1.00 96.25 100 VAL A O 1
ATOM 820 N N . GLU A 1 101 ? -4.519 -4.720 16.885 1.00 96.31 101 GLU A N 1
ATOM 821 C CA . GLU A 1 101 ? -4.024 -4.154 18.142 1.00 96.31 101 GLU A CA 1
ATOM 822 C C . GLU A 1 101 ? -4.746 -2.859 18.562 1.00 96.31 101 GLU A C 1
ATOM 824 O O . GLU A 1 101 ? -4.374 -2.250 19.565 1.00 96.31 10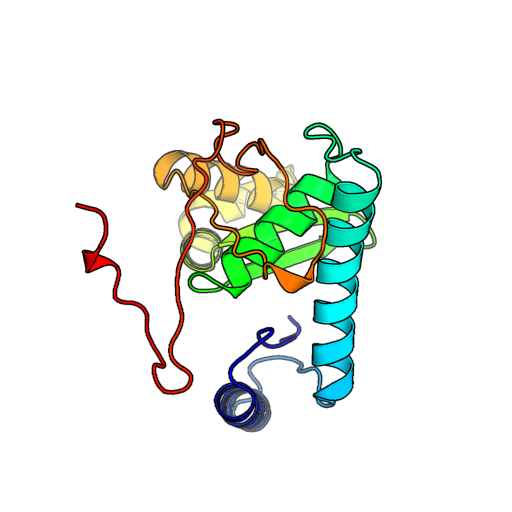1 GLU A O 1
ATOM 829 N N . TYR A 1 102 ? -5.784 -2.423 17.834 1.00 96.62 102 TYR A N 1
ATOM 830 C CA . TYR A 1 102 ? -6.500 -1.175 18.114 1.00 96.62 102 TYR A CA 1
ATOM 831 C C . TYR A 1 102 ? -6.980 -1.084 19.563 1.00 96.62 102 TYR A C 1
ATOM 833 O O . TYR A 1 102 ? -6.543 -0.199 20.300 1.00 96.62 102 TYR A O 1
ATOM 841 N N . ASP A 1 103 ? -7.844 -2.014 19.980 1.00 96.12 103 ASP A N 1
ATOM 842 C CA . ASP A 1 103 ? -8.482 -1.969 21.299 1.00 96.12 103 ASP A CA 1
ATOM 843 C C . ASP A 1 103 ? -7.490 -2.156 22.454 1.00 96.12 103 ASP A C 1
ATOM 845 O O . ASP A 1 103 ? -7.762 -1.685 23.554 1.00 96.12 103 ASP A O 1
ATOM 849 N N . GLN A 1 104 ? -6.361 -2.837 22.223 1.00 94.06 104 GLN A N 1
ATOM 850 C CA . GLN A 1 104 ? -5.408 -3.190 23.283 1.00 94.06 104 GLN A CA 1
ATOM 851 C C . GLN A 1 104 ? -4.232 -2.217 23.404 1.00 94.06 104 GLN A C 1
ATOM 853 O O . GLN A 1 104 ? -3.696 -2.068 24.500 1.00 94.06 104 GLN A O 1
ATOM 858 N N . SER A 1 105 ? -3.812 -1.580 22.306 1.00 93.56 105 SER A N 1
ATOM 859 C CA . SER A 1 105 ? -2.512 -0.897 22.258 1.00 93.56 105 SER A CA 1
ATOM 860 C C . SER A 1 105 ? -2.606 0.613 22.065 1.00 93.56 105 SER A C 1
ATOM 862 O O . SER A 1 105 ? -1.810 1.344 22.652 1.00 93.56 105 SER A O 1
ATOM 864 N N . TRP A 1 106 ? -3.532 1.113 21.238 1.00 96.12 106 TRP A N 1
ATOM 865 C CA . TRP A 1 106 ? -3.472 2.521 20.812 1.00 96.12 106 TRP A CA 1
ATOM 866 C C . TRP A 1 106 ? -4.815 3.254 20.715 1.00 96.12 106 TRP A C 1
ATOM 868 O O . TRP A 1 106 ? -4.822 4.463 20.470 1.00 96.12 106 TRP A O 1
ATOM 878 N N . LYS A 1 107 ? -5.949 2.595 20.983 1.00 97.06 107 LYS A N 1
ATOM 879 C CA . LYS A 1 107 ? -7.278 3.232 21.036 1.00 97.06 107 LYS A CA 1
ATOM 880 C C . LYS A 1 107 ? -7.331 4.452 21.954 1.00 97.06 107 LYS A C 1
ATOM 882 O O . LYS A 1 107 ? -7.905 5.470 21.572 1.00 97.06 107 LYS A O 1
ATOM 887 N N . ASP A 1 108 ? -6.672 4.391 23.107 1.00 96.88 108 ASP A N 1
ATOM 888 C CA . ASP A 1 108 ? -6.646 5.487 24.086 1.00 96.88 108 ASP A CA 1
ATOM 889 C C . ASP A 1 108 ? -5.895 6.730 23.589 1.00 96.88 108 ASP A C 1
ATOM 891 O O . ASP A 1 108 ? -6.066 7.825 24.121 1.00 96.88 108 ASP A O 1
ATOM 895 N N . GLN A 1 109 ? -5.087 6.595 22.533 1.00 96.50 109 GLN A N 1
ATOM 896 C CA . GLN A 1 109 ? -4.405 7.722 21.898 1.00 96.50 109 GLN A CA 1
ATOM 897 C C . GLN A 1 109 ? -5.317 8.476 20.918 1.00 96.50 109 GLN A C 1
ATOM 899 O O . GLN A 1 109 ? -5.036 9.631 20.592 1.00 96.50 109 GLN A O 1
ATOM 904 N N . VAL A 1 110 ? -6.419 7.867 20.461 1.00 96.81 110 VAL A N 1
ATOM 905 C CA . VAL A 1 110 ? -7.325 8.465 19.464 1.00 96.81 110 VAL A CA 1
ATOM 906 C C . VAL A 1 110 ? -7.983 9.759 19.955 1.00 96.81 110 VAL A C 1
ATOM 908 O O . VAL A 1 110 ? -7.967 10.723 19.191 1.00 96.81 110 VAL A O 1
ATOM 911 N N . PRO A 1 111 ? -8.515 9.864 21.191 1.00 97.12 111 PRO A N 1
ATOM 912 C CA . PRO A 1 111 ? -9.097 11.118 21.676 1.00 97.12 111 PRO A CA 1
ATOM 913 C C . PRO A 1 111 ? -8.090 12.271 21.775 1.00 97.12 111 PRO A C 1
ATOM 915 O O . PRO A 1 111 ? -8.485 13.430 21.712 1.00 97.12 111 PRO A O 1
ATOM 918 N N . VAL A 1 112 ? -6.799 11.959 21.934 1.00 96.19 112 VAL A N 1
ATOM 919 C CA . VAL A 1 112 ? -5.732 12.952 22.133 1.00 96.19 112 VAL A CA 1
ATOM 920 C C . VAL A 1 112 ? -5.117 13.388 20.803 1.00 96.19 112 VAL A C 1
ATOM 922 O O . VAL A 1 112 ? -4.912 14.577 20.577 1.00 96.19 112 VAL A O 1
ATOM 925 N N . LYS A 1 113 ? -4.806 12.431 19.923 1.00 95.75 113 LYS A N 1
ATOM 926 C CA . LYS A 1 113 ? -4.062 12.664 18.673 1.00 95.75 113 LYS A CA 1
ATOM 927 C C . LYS A 1 113 ? -4.946 12.682 17.424 1.00 95.75 113 LYS A C 1
ATOM 929 O O . LYS A 1 113 ? -4.503 13.124 16.368 1.00 95.75 113 LYS A O 1
ATOM 934 N N . GLY A 1 114 ? -6.174 12.178 17.521 1.00 95.69 114 GLY A N 1
ATOM 935 C CA . GLY A 1 114 ? -6.988 11.801 16.369 1.00 95.69 114 GLY A CA 1
ATOM 936 C C . GLY A 1 114 ? -6.606 10.425 15.812 1.00 95.69 114 GLY A C 1
ATOM 937 O O . GLY A 1 114 ? -5.523 9.900 16.074 1.00 95.69 114 GLY A O 1
ATOM 938 N N . PHE A 1 115 ? -7.518 9.829 15.039 1.00 94.69 115 PHE A N 1
ATOM 939 C CA . PHE A 1 115 ? -7.354 8.471 14.507 1.00 94.69 115 PHE A CA 1
ATOM 940 C C . PHE A 1 115 ? -6.145 8.349 13.571 1.00 94.69 115 PHE A C 1
ATOM 942 O O . PHE A 1 115 ? -5.333 7.446 13.747 1.00 94.69 115 PHE A O 1
ATOM 949 N N . ASP A 1 116 ? -6.001 9.284 12.628 1.00 94.75 116 ASP A N 1
ATOM 950 C CA . ASP A 1 116 ? -4.968 9.243 11.587 1.00 94.75 116 ASP A CA 1
ATOM 951 C C . ASP A 1 116 ? -3.551 9.192 12.180 1.00 94.75 116 ASP A C 1
ATOM 953 O O . ASP A 1 116 ? -2.755 8.320 11.831 1.00 94.75 116 ASP A O 1
ATOM 957 N N . LEU A 1 117 ? -3.247 10.097 13.117 1.00 95.44 117 LEU A N 1
ATOM 958 C CA . LEU A 1 117 ? -1.937 10.162 13.770 1.00 95.44 117 LEU A CA 1
ATOM 959 C C . LEU A 1 117 ? -1.709 8.986 14.721 1.00 95.44 117 LEU A C 1
ATOM 961 O O . LEU A 1 117 ? -0.614 8.431 14.745 1.00 95.44 117 LEU A O 1
ATOM 965 N N . ALA A 1 118 ? -2.731 8.577 15.480 1.00 96.69 118 ALA A N 1
ATOM 966 C CA . ALA A 1 118 ? -2.607 7.451 16.401 1.00 96.69 118 ALA A CA 1
ATOM 967 C C . ALA A 1 118 ? -2.324 6.132 15.657 1.00 96.69 118 ALA A C 1
ATOM 969 O O . ALA A 1 118 ? -1.428 5.385 16.054 1.00 96.69 118 ALA A O 1
ATOM 970 N N . LEU A 1 119 ? -3.017 5.888 14.538 1.00 96.12 119 LEU A N 1
ATOM 971 C CA . LEU A 1 119 ? -2.757 4.738 13.675 1.00 96.12 119 LEU A CA 1
ATOM 972 C C . LEU A 1 119 ? -1.363 4.817 13.047 1.00 96.12 119 LEU A C 1
ATOM 974 O O . LEU A 1 119 ? -0.647 3.818 13.025 1.00 96.12 119 LEU A O 1
ATOM 978 N N . GLN A 1 120 ? -0.978 5.986 12.528 1.00 95.12 120 GLN A N 1
ATOM 979 C CA . GLN A 1 120 ? 0.318 6.172 11.877 1.00 95.12 120 GLN A CA 1
ATOM 980 C C . GLN A 1 120 ? 1.485 5.925 12.847 1.00 95.12 120 GLN A C 1
ATOM 982 O O . GLN A 1 120 ? 2.445 5.243 12.487 1.00 95.12 120 GLN A O 1
ATOM 987 N N . ASP A 1 121 ? 1.404 6.432 14.079 1.00 95.31 121 ASP A N 1
ATOM 988 C CA . ASP A 1 121 ? 2.421 6.216 15.115 1.00 95.31 121 ASP A CA 1
ATOM 989 C C . ASP A 1 121 ? 2.534 4.732 15.502 1.00 95.31 121 ASP A C 1
ATOM 991 O O . ASP A 1 121 ? 3.638 4.184 15.600 1.00 95.31 121 ASP A O 1
ATOM 995 N N . HIS A 1 122 ? 1.395 4.056 15.684 1.00 96.12 122 HIS A N 1
ATOM 996 C CA . HIS A 1 122 ? 1.381 2.635 16.031 1.00 96.12 122 HIS A CA 1
ATOM 997 C C . HIS A 1 122 ? 1.918 1.765 14.890 1.00 96.12 122 HIS A C 1
ATOM 999 O O . HIS A 1 122 ? 2.783 0.911 15.095 1.00 96.12 122 HIS A O 1
ATOM 1005 N N . HIS A 1 123 ? 1.486 2.038 13.655 1.00 94.94 123 HIS A N 1
ATOM 1006 C CA . HIS A 1 123 ? 1.970 1.343 12.462 1.00 94.94 123 HIS A CA 1
ATOM 1007 C C . HIS A 1 123 ? 3.482 1.504 12.275 1.00 94.94 123 HIS A C 1
ATOM 1009 O O . HIS A 1 123 ? 4.154 0.511 12.004 1.00 94.94 123 HIS A O 1
ATOM 1015 N N . ARG A 1 124 ? 4.045 2.700 12.506 1.00 92.19 124 ARG A N 1
ATOM 1016 C CA . ARG A 1 124 ? 5.505 2.927 12.488 1.00 92.19 124 ARG A CA 1
ATOM 1017 C C . ARG A 1 124 ? 6.251 2.058 13.500 1.00 92.19 124 ARG A C 1
ATOM 1019 O O . ARG A 1 124 ? 7.354 1.603 13.208 1.00 92.19 124 ARG A O 1
ATOM 1026 N N . THR A 1 125 ? 5.655 1.808 14.664 1.00 92.81 125 THR A N 1
ATOM 1027 C CA . THR A 1 125 ? 6.254 0.955 15.701 1.00 92.81 125 THR A CA 1
ATOM 1028 C C . THR A 1 125 ? 6.345 -0.497 15.228 1.00 92.81 125 THR A C 1
ATOM 1030 O O . THR A 1 125 ? 7.412 -1.103 15.301 1.00 92.81 125 THR A O 1
ATOM 1033 N N . ILE A 1 126 ? 5.264 -1.037 14.656 1.00 91.88 126 ILE A N 1
ATOM 1034 C CA . ILE A 1 126 ? 5.245 -2.388 14.066 1.00 91.88 126 ILE A CA 1
ATOM 1035 C C . ILE A 1 126 ? 6.209 -2.476 12.877 1.00 91.88 126 ILE A C 1
ATOM 1037 O O . ILE A 1 126 ? 6.984 -3.426 12.738 1.00 91.88 126 ILE A O 1
ATOM 1041 N N . HIS A 1 127 ? 6.176 -1.462 12.015 1.00 85.56 127 HIS A N 1
ATOM 1042 C CA . HIS A 1 127 ? 7.024 -1.361 10.835 1.00 85.56 127 HIS A CA 1
ATOM 1043 C C . HIS A 1 127 ? 8.510 -1.440 11.200 1.00 85.56 127 HIS A C 1
ATOM 1045 O O . HIS A 1 127 ? 9.224 -2.277 10.643 1.00 85.56 127 HIS A O 1
ATOM 1051 N N . GLY A 1 128 ? 8.934 -0.680 12.215 1.00 81.94 128 GLY A N 1
ATOM 1052 C CA . GLY A 1 128 ? 10.300 -0.687 12.736 1.00 81.94 128 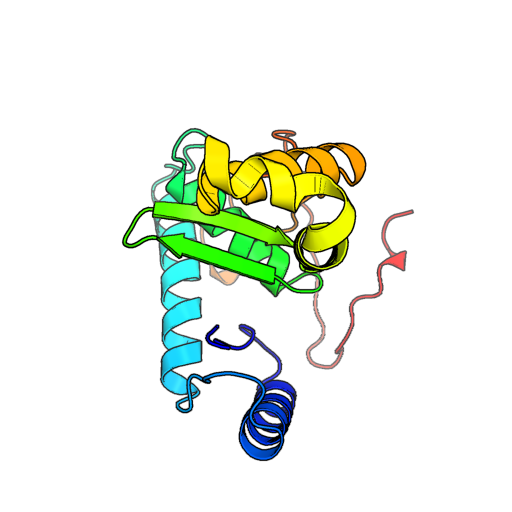GLY A CA 1
ATOM 1053 C C . GLY A 1 128 ? 10.749 -2.017 13.346 1.00 81.94 128 GLY A C 1
ATOM 1054 O O . GLY A 1 128 ? 11.944 -2.235 13.482 1.00 81.94 128 GLY A O 1
ATOM 1055 N N . ILE A 1 129 ? 9.831 -2.927 13.687 1.00 81.38 129 ILE A N 1
ATOM 1056 C CA . ILE A 1 129 ? 10.165 -4.287 14.138 1.00 81.38 129 ILE A CA 1
ATOM 1057 C C . ILE A 1 129 ? 10.304 -5.221 12.932 1.00 81.38 129 ILE A C 1
ATOM 1059 O O . ILE A 1 129 ? 11.270 -5.977 12.828 1.00 81.38 129 ILE A O 1
ATOM 1063 N N . SER A 1 130 ? 9.350 -5.153 12.001 1.00 79.44 130 SER A N 1
ATOM 1064 C CA . SER A 1 130 ? 9.290 -6.049 10.838 1.00 79.44 130 SER A CA 1
ATOM 1065 C C . SER A 1 130 ? 10.351 -5.774 9.766 1.00 79.44 130 SER A C 1
ATOM 1067 O O . SER A 1 130 ? 10.681 -6.687 9.015 1.00 79.44 130 SER A O 1
ATOM 1069 N N . HIS A 1 131 ? 10.889 -4.549 9.700 1.00 77.06 131 HIS A N 1
ATOM 1070 C CA . HIS A 1 131 ? 11.893 -4.119 8.718 1.00 77.06 131 HIS A CA 1
ATOM 1071 C C . HIS A 1 131 ? 11.570 -4.559 7.274 1.00 77.06 131 HIS A C 1
ATOM 1073 O O . HIS A 1 131 ? 12.399 -5.215 6.631 1.00 77.06 131 HIS A O 1
ATOM 1079 N N . PRO A 1 132 ? 10.375 -4.231 6.744 1.00 81.50 132 PRO A N 1
ATOM 1080 C CA . PRO A 1 132 ? 9.989 -4.680 5.417 1.00 81.50 132 PRO A CA 1
ATOM 1081 C C . PRO A 1 132 ? 10.957 -4.112 4.377 1.00 81.50 132 PRO A C 1
ATOM 1083 O O . PRO A 1 132 ? 11.503 -3.018 4.528 1.00 81.50 132 PRO A O 1
ATOM 1086 N N . CYS A 1 133 ? 11.178 -4.866 3.308 1.00 87.00 133 CYS A N 1
ATOM 1087 C CA . CYS A 1 133 ? 11.936 -4.416 2.150 1.00 87.00 133 CYS A CA 1
ATOM 1088 C C . CYS A 1 133 ? 11.065 -4.522 0.906 1.00 87.00 133 CYS A C 1
ATOM 1090 O O . CYS A 1 133 ? 10.041 -5.199 0.908 1.00 87.00 133 CYS A O 1
ATOM 1092 N N . CYS A 1 134 ? 11.471 -3.807 -0.137 1.00 89.00 134 CYS A N 1
ATOM 1093 C CA . CYS A 1 134 ? 10.753 -3.786 -1.396 1.00 89.00 134 CYS A CA 1
ATOM 1094 C C . CYS A 1 134 ? 11.507 -4.524 -2.487 1.00 89.00 134 CYS A C 1
ATOM 1096 O O . CYS A 1 134 ? 12.739 -4.567 -2.493 1.00 89.00 134 CYS A O 1
ATOM 1098 N N . ARG A 1 135 ? 10.738 -4.983 -3.469 1.00 87.69 135 ARG A N 1
ATOM 1099 C CA . ARG A 1 135 ? 11.209 -5.578 -4.709 1.00 87.69 135 ARG A CA 1
ATOM 1100 C C . ARG A 1 135 ? 10.504 -4.930 -5.890 1.00 87.69 135 ARG A C 1
ATOM 1102 O O . ARG A 1 135 ? 9.310 -4.638 -5.847 1.00 87.69 135 ARG A O 1
ATOM 1109 N N . PHE A 1 136 ? 11.255 -4.745 -6.968 1.00 87.88 136 PHE A N 1
ATOM 1110 C CA . PHE A 1 136 ? 10.735 -4.246 -8.232 1.00 87.88 136 PHE A CA 1
ATOM 1111 C C . PHE A 1 136 ? 11.209 -5.133 -9.373 1.00 87.88 136 PHE A C 1
ATOM 1113 O O . PHE A 1 136 ? 12.398 -5.423 -9.476 1.00 87.88 136 PHE A O 1
ATOM 1120 N N . ASP A 1 137 ? 10.285 -5.481 -10.263 1.00 84.25 137 ASP A N 1
ATOM 1121 C CA . ASP A 1 137 ? 10.592 -6.173 -11.508 1.00 84.25 137 ASP A CA 1
ATOM 1122 C C . ASP A 1 137 ? 10.294 -5.227 -12.681 1.00 84.25 137 ASP A C 1
ATOM 1124 O O . ASP A 1 137 ? 9.169 -4.744 -12.843 1.00 84.25 137 ASP A O 1
ATOM 1128 N N . PHE A 1 138 ? 11.310 -4.948 -13.501 1.00 83.69 138 PHE A N 1
ATOM 1129 C CA . PHE A 1 138 ? 11.193 -4.090 -14.681 1.00 83.69 138 PHE A CA 1
ATOM 1130 C C . PHE A 1 138 ? 11.392 -4.923 -15.952 1.00 83.69 138 PHE A C 1
ATOM 1132 O O . PHE A 1 138 ? 12.472 -5.490 -16.138 1.00 83.69 138 PHE A O 1
ATOM 1139 N N . PRO A 1 139 ? 10.399 -4.995 -16.857 1.00 80.00 139 PRO A N 1
ATOM 1140 C CA . PRO A 1 139 ? 10.578 -5.651 -18.146 1.00 80.00 139 PRO A CA 1
ATOM 1141 C C . PRO A 1 139 ? 11.669 -4.961 -18.971 1.00 80.00 139 PRO A C 1
ATOM 1143 O O . PRO A 1 139 ? 11.706 -3.736 -19.056 1.00 80.00 139 PRO A O 1
ATOM 1146 N N . VAL A 1 140 ? 12.514 -5.732 -19.662 1.00 74.69 140 VAL A N 1
ATOM 1147 C CA . VAL A 1 140 ? 13.566 -5.182 -20.547 1.00 74.69 140 VAL A CA 1
ATOM 1148 C C . VAL A 1 140 ? 12.978 -4.325 -21.678 1.00 74.69 140 VAL A C 1
ATOM 1150 O O . VAL A 1 140 ? 13.596 -3.362 -22.127 1.00 74.69 140 VAL A O 1
ATOM 1153 N N . THR A 1 141 ? 11.738 -4.601 -22.084 1.00 73.75 141 THR A N 1
ATOM 1154 C CA . THR A 1 141 ? 10.994 -3.816 -23.083 1.00 73.75 141 THR A CA 1
ATOM 1155 C C . THR A 1 141 ? 10.678 -2.383 -22.641 1.00 73.75 141 THR A C 1
ATOM 1157 O O . THR A 1 141 ? 10.273 -1.568 -23.464 1.00 73.75 141 THR A O 1
ATOM 1160 N N . MET A 1 142 ? 10.895 -2.046 -21.368 1.00 68.75 142 MET A N 1
ATOM 1161 C CA . MET A 1 142 ? 10.701 -0.708 -20.802 1.00 68.75 142 MET A CA 1
ATOM 1162 C C . MET A 1 142 ? 11.723 0.335 -21.288 1.00 68.75 142 MET A C 1
ATOM 1164 O O . MET A 1 142 ? 11.606 1.523 -20.978 1.00 68.75 142 MET A O 1
ATOM 1168 N N . GLY A 1 143 ? 12.744 -0.080 -22.037 1.00 72.62 143 GLY A N 1
ATOM 1169 C CA . GLY A 1 143 ? 13.807 0.801 -22.508 1.00 72.62 143 GLY A CA 1
ATOM 1170 C C . GLY A 1 143 ? 14.813 1.081 -21.394 1.00 72.62 143 GLY A C 1
ATOM 1171 O O . GLY A 1 143 ? 15.762 0.321 -21.216 1.00 72.62 143 GLY A O 1
ATOM 1172 N N . ARG A 1 144 ? 14.624 2.167 -20.632 1.00 79.25 144 ARG A N 1
ATOM 1173 C CA . ARG A 1 144 ? 15.528 2.551 -19.537 1.00 79.25 144 ARG A CA 1
ATOM 1174 C C . ARG A 1 144 ? 15.148 1.860 -18.223 1.00 79.25 144 ARG A C 1
ATOM 1176 O O . ARG A 1 144 ? 14.184 2.248 -17.572 1.00 79.25 144 ARG A O 1
ATOM 1183 N N . ILE A 1 145 ? 15.956 0.889 -17.806 1.00 81.00 145 ILE A N 1
ATOM 1184 C CA . ILE A 1 145 ? 15.947 0.349 -16.438 1.00 81.00 145 ILE A CA 1
ATOM 1185 C C . ILE A 1 145 ? 16.941 1.169 -15.598 1.00 81.00 145 ILE A C 1
ATOM 1187 O O . ILE A 1 145 ? 18.066 1.366 -16.067 1.00 81.00 145 ILE A O 1
ATOM 1191 N N . PRO A 1 146 ? 16.587 1.629 -14.382 1.00 82.00 146 PRO A N 1
ATOM 1192 C CA . PRO A 1 146 ? 17.527 2.321 -13.502 1.00 82.00 146 PRO A CA 1
ATOM 1193 C C . PRO A 1 146 ? 18.801 1.501 -13.257 1.00 82.00 146 PRO A C 1
ATOM 1195 O O . PRO A 1 146 ? 18.753 0.277 -13.109 1.00 82.00 146 PRO A O 1
ATOM 1198 N N . GLU A 1 147 ? 19.952 2.171 -13.218 1.00 80.75 147 GLU A N 1
ATOM 1199 C CA . GLU A 1 147 ? 21.215 1.540 -12.812 1.00 80.75 147 GLU A CA 1
ATOM 1200 C C . GLU A 1 147 ? 21.281 1.358 -11.296 1.00 80.75 147 GLU A C 1
ATOM 1202 O O . GLU A 1 147 ? 21.754 0.331 -10.821 1.00 80.75 147 GLU A O 1
ATOM 1207 N N . THR A 1 148 ? 20.754 2.329 -10.548 1.00 83.88 148 THR A N 1
ATOM 1208 C CA . THR A 1 148 ? 20.658 2.303 -9.088 1.00 83.88 148 THR A CA 1
ATOM 1209 C C . THR A 1 148 ? 19.273 2.767 -8.638 1.00 83.88 148 THR A C 1
ATOM 1211 O O . THR A 1 148 ? 18.604 3.555 -9.311 1.00 83.88 148 THR A O 1
ATOM 1214 N N . MET A 1 149 ? 18.820 2.246 -7.500 1.00 87.62 149 MET A N 1
ATOM 1215 C CA . MET A 1 149 ? 17.567 2.624 -6.846 1.00 87.62 149 MET A CA 1
ATOM 1216 C C . MET A 1 149 ? 17.727 2.428 -5.341 1.00 87.62 149 MET A C 1
ATOM 1218 O O . MET A 1 149 ? 18.381 1.475 -4.922 1.00 87.62 149 MET A O 1
ATOM 1222 N N . LYS A 1 150 ? 17.129 3.297 -4.522 1.00 90.75 150 LYS A N 1
ATOM 1223 C CA . LYS A 1 150 ? 16.994 3.047 -3.083 1.00 90.75 150 LYS A CA 1
ATOM 1224 C C . LYS A 1 150 ? 15.645 2.420 -2.759 1.00 90.75 150 LYS A C 1
ATOM 1226 O O . LYS A 1 150 ? 14.621 2.795 -3.334 1.00 90.75 150 LYS A O 1
ATOM 1231 N N . CYS A 1 151 ? 15.660 1.488 -1.812 1.00 91.00 151 CYS A N 1
ATOM 1232 C CA . CYS A 1 151 ? 14.454 0.878 -1.269 1.00 91.00 151 CYS A CA 1
ATOM 1233 C C . CYS A 1 151 ? 13.631 1.938 -0.517 1.00 91.00 151 CYS A C 1
ATOM 1235 O O . CYS A 1 151 ? 14.196 2.601 0.355 1.00 91.00 151 CYS A O 1
ATOM 1237 N N . PRO A 1 152 ? 12.319 2.079 -0.786 1.00 91.00 152 PRO A N 1
ATOM 1238 C CA . PRO A 1 152 ? 11.476 3.077 -0.129 1.00 91.00 152 PRO A CA 1
ATOM 1239 C C . PRO A 1 152 ? 11.192 2.769 1.351 1.00 91.00 152 PRO A C 1
ATOM 1241 O O . PRO A 1 152 ? 10.652 3.613 2.063 1.00 91.00 152 PRO A O 1
ATOM 1244 N N . GLU A 1 153 ? 11.521 1.560 1.817 1.00 90.06 153 GLU A N 1
ATOM 1245 C CA . GLU A 1 153 ? 11.344 1.165 3.216 1.00 90.06 153 GLU A CA 1
ATOM 1246 C C . GLU A 1 153 ? 12.615 1.328 4.045 1.00 90.06 153 GLU A C 1
ATOM 1248 O O . GLU A 1 153 ? 12.594 1.963 5.096 1.00 90.06 153 GLU A O 1
ATOM 1253 N N . CYS A 1 154 ? 13.741 0.786 3.572 1.00 89.25 154 CYS A N 1
ATOM 1254 C CA . CYS A 1 154 ? 14.984 0.763 4.346 1.00 89.25 154 CYS A CA 1
ATOM 1255 C C . CYS A 1 154 ? 16.039 1.772 3.870 1.00 89.25 154 CYS A C 1
ATOM 1257 O O . CYS A 1 154 ? 17.114 1.849 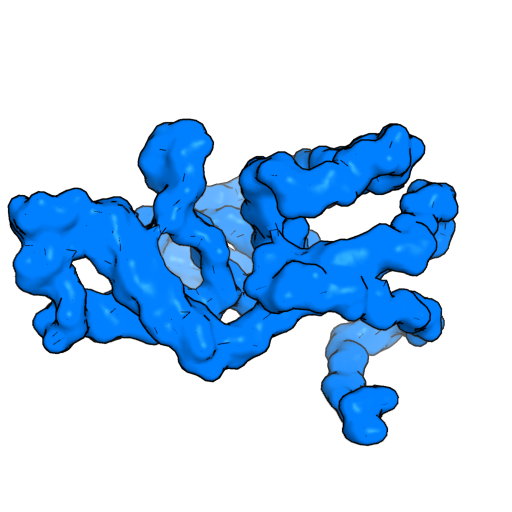4.465 1.00 89.25 154 CYS A O 1
ATOM 1259 N N . ASN A 1 155 ? 15.773 2.522 2.794 1.00 88.88 155 ASN A N 1
ATOM 1260 C CA . ASN A 1 155 ? 16.679 3.497 2.169 1.00 88.88 155 ASN A CA 1
ATOM 1261 C C . ASN A 1 155 ? 18.046 2.946 1.717 1.00 88.88 155 ASN A C 1
ATOM 1263 O O . ASN A 1 155 ? 18.923 3.714 1.310 1.00 88.88 155 ASN A O 1
ATOM 1267 N N . ARG A 1 156 ? 18.244 1.622 1.745 1.00 90.38 156 ARG A N 1
ATOM 1268 C CA . ARG A 1 156 ? 19.451 0.967 1.228 1.00 90.38 156 ARG A CA 1
ATOM 1269 C C . ARG A 1 156 ? 19.418 0.934 -0.297 1.00 90.38 156 ARG A C 1
ATOM 1271 O O . ARG A 1 156 ? 18.344 0.853 -0.897 1.00 90.38 156 ARG A O 1
ATOM 1278 N N . ALA A 1 157 ? 20.598 0.987 -0.913 1.00 90.69 157 ALA A N 1
ATOM 1279 C CA . ALA A 1 157 ? 20.734 0.740 -2.343 1.00 90.69 157 ALA A CA 1
ATOM 1280 C C . ALA A 1 157 ? 20.256 -0.684 -2.655 1.00 90.69 157 ALA A C 1
ATOM 1282 O O . ALA A 1 157 ? 20.633 -1.632 -1.968 1.00 90.69 157 ALA A O 1
ATOM 1283 N N . MET A 1 158 ? 19.392 -0.808 -3.655 1.00 90.19 158 MET A N 1
ATOM 1284 C CA . MET A 1 158 ? 18.845 -2.081 -4.098 1.00 90.19 158 MET A CA 1
ATOM 1285 C C . MET A 1 158 ? 19.811 -2.756 -5.064 1.00 90.19 158 MET A C 1
ATOM 1287 O O . MET A 1 158 ? 20.415 -2.098 -5.914 1.00 90.19 158 MET A O 1
ATOM 1291 N N . GLU A 1 159 ? 19.920 -4.073 -4.947 1.00 88.75 159 GLU A N 1
ATOM 1292 C CA . GLU A 1 159 ? 20.671 -4.892 -5.888 1.00 88.75 159 GLU A CA 1
ATOM 1293 C C . GLU A 1 159 ? 19.850 -5.147 -7.158 1.00 88.75 159 GLU A C 1
ATOM 1295 O O . GLU A 1 159 ? 18.621 -5.254 -7.122 1.00 88.75 159 GLU A O 1
ATOM 1300 N N . LYS A 1 160 ? 20.532 -5.210 -8.304 1.00 87.19 160 LYS A N 1
ATOM 1301 C CA . LYS A 1 160 ? 19.907 -5.393 -9.614 1.00 87.19 160 LYS A CA 1
ATOM 1302 C C . LYS A 1 160 ? 20.127 -6.820 -10.100 1.00 87.19 160 LYS A C 1
ATOM 1304 O O . LYS A 1 160 ? 21.245 -7.195 -10.435 1.00 87.19 160 LYS A O 1
ATOM 1309 N N . PHE A 1 161 ? 19.035 -7.561 -10.247 1.00 84.19 161 PHE A N 1
ATOM 1310 C CA . PHE A 1 161 ? 19.030 -8.897 -10.839 1.00 84.19 161 PHE A CA 1
ATOM 1311 C C . PHE A 1 161 ? 18.380 -8.885 -12.227 1.00 84.19 161 PHE A C 1
ATOM 1313 O O . PHE A 1 161 ? 17.533 -8.045 -12.529 1.00 84.19 161 PHE A O 1
ATOM 1320 N N . SER A 1 162 ? 18.774 -9.829 -13.083 1.00 83.06 162 SER A N 1
ATOM 1321 C CA . SER A 1 162 ? 18.103 -10.114 -14.358 1.00 83.06 162 SER A CA 1
ATOM 1322 C C . SER A 1 162 ? 17.555 -11.535 -14.312 1.00 83.06 162 SER A C 1
ATOM 1324 O O . SER A 1 162 ? 18.297 -12.460 -13.997 1.00 83.06 162 SER A O 1
ATOM 1326 N N . THR A 1 163 ? 16.267 -11.706 -14.612 1.00 81.75 163 THR A N 1
ATOM 1327 C CA . THR A 1 163 ? 15.574 -13.003 -14.521 1.00 81.75 163 THR A CA 1
ATOM 1328 C C . THR A 1 163 ? 14.950 -13.366 -15.867 1.00 81.75 163 THR A C 1
ATOM 1330 O O . THR A 1 163 ? 14.391 -12.501 -16.541 1.00 81.75 163 THR A O 1
ATOM 1333 N N . PHE A 1 164 ? 15.012 -14.645 -16.245 1.00 81.25 164 PHE A N 1
ATOM 1334 C CA . PHE A 1 164 ? 14.272 -15.202 -17.380 1.00 81.25 164 PHE A CA 1
ATOM 1335 C C . PHE A 1 164 ? 13.002 -15.882 -16.869 1.00 81.25 164 PHE A C 1
ATOM 1337 O O . PHE A 1 164 ? 13.071 -16.721 -15.975 1.00 81.25 164 PHE A O 1
ATOM 1344 N N . LEU A 1 165 ? 11.846 -15.526 -17.431 1.00 75.19 165 LEU A N 1
ATOM 1345 C CA . LEU A 1 165 ? 10.550 -16.086 -17.046 1.00 75.19 165 LEU A CA 1
ATOM 1346 C C . LEU A 1 165 ? 9.983 -16.916 -18.198 1.00 75.19 165 LEU A C 1
ATOM 1348 O O . LEU A 1 165 ? 9.857 -16.427 -19.321 1.00 75.19 165 LEU A O 1
ATOM 1352 N N . CYS A 1 166 ? 9.635 -18.171 -17.916 1.00 78.94 166 CYS A N 1
ATOM 1353 C CA . CYS A 1 166 ? 8.881 -19.014 -18.838 1.00 78.94 166 CYS A CA 1
ATOM 1354 C C . CYS A 1 166 ? 7.390 -18.654 -18.757 1.00 78.94 166 CYS A C 1
ATOM 1356 O O . CYS A 1 166 ? 6.883 -18.316 -17.691 1.00 78.94 166 CYS A O 1
ATOM 1358 N N . CYS A 1 167 ? 6.660 -18.763 -19.867 1.00 73.81 167 CYS A N 1
ATOM 1359 C CA . CYS A 1 167 ? 5.233 -18.426 -19.951 1.00 73.81 167 CYS A CA 1
ATOM 1360 C C . CYS A 1 167 ? 4.293 -19.354 -19.151 1.00 73.81 167 CYS A C 1
ATOM 1362 O O . CYS A 1 167 ? 3.077 -19.182 -19.223 1.00 73.81 167 CYS A O 1
ATOM 1364 N N . HIS A 1 168 ? 4.837 -20.314 -18.397 1.00 66.50 168 HIS A N 1
ATOM 1365 C CA . HIS A 1 168 ? 4.076 -21.390 -17.764 1.00 66.50 168 HIS A CA 1
ATOM 1366 C C . HIS A 1 168 ? 4.098 -21.411 -16.224 1.00 66.50 168 HIS A C 1
ATOM 1368 O O . HIS A 1 168 ? 3.324 -22.180 -15.664 1.00 66.50 168 HIS A O 1
ATOM 1374 N N . ASP A 1 169 ? 4.872 -20.564 -15.530 1.00 54.38 169 ASP A N 1
ATOM 1375 C CA . ASP A 1 169 ? 4.947 -20.623 -14.058 1.00 54.38 169 ASP A CA 1
ATOM 1376 C C . ASP A 1 169 ? 4.189 -19.486 -13.354 1.00 54.38 169 ASP A C 1
ATOM 1378 O O . ASP A 1 169 ? 4.629 -18.335 -13.276 1.00 54.38 169 ASP A O 1
ATOM 1382 N N . GLU A 1 170 ? 3.046 -19.846 -12.757 1.00 57.56 170 GLU A N 1
ATOM 1383 C CA . GLU A 1 170 ? 2.610 -19.216 -11.513 1.00 57.56 170 GLU A CA 1
ATOM 1384 C C . GLU A 1 170 ? 3.559 -19.705 -10.404 1.00 57.56 170 GLU A C 1
ATOM 1386 O O . GLU A 1 170 ? 3.563 -20.890 -10.097 1.00 57.56 170 GLU A O 1
ATOM 1391 N N . VAL A 1 171 ? 4.281 -18.774 -9.765 1.00 54.78 171 VAL A N 1
ATOM 1392 C CA . VAL A 1 171 ? 5.194 -18.949 -8.609 1.00 54.78 171 VAL A CA 1
ATOM 1393 C C . VAL A 1 171 ? 6.671 -19.117 -8.996 1.00 54.78 171 VAL A C 1
ATOM 1395 O O . VAL A 1 171 ? 7.146 -20.210 -9.267 1.00 54.78 171 VAL A O 1
ATOM 1398 N N . ILE A 1 172 ? 7.427 -18.015 -8.911 1.00 52.16 172 ILE A N 1
ATOM 1399 C CA . ILE A 1 172 ? 8.879 -18.070 -8.692 1.00 52.16 172 ILE A CA 1
ATOM 1400 C C . ILE A 1 172 ? 9.068 -18.479 -7.222 1.00 52.16 172 ILE A C 1
ATOM 1402 O O . ILE A 1 172 ? 8.608 -17.736 -6.353 1.00 52.16 172 ILE A O 1
ATOM 1406 N N . PRO A 1 173 ? 9.682 -19.630 -6.905 1.00 42.94 173 PRO A N 1
ATOM 1407 C CA . PRO A 1 173 ? 9.965 -19.997 -5.523 1.00 42.94 173 PRO A CA 1
ATOM 1408 C C . PRO A 1 173 ? 11.054 -19.081 -4.947 1.00 42.94 173 PRO A C 1
ATOM 1410 O O . PRO A 1 173 ? 12.078 -18.869 -5.595 1.00 42.94 173 PRO A O 1
ATOM 1413 N N . ASP A 1 174 ? 10.883 -18.625 -3.703 1.00 50.28 174 ASP A N 1
ATOM 1414 C CA . ASP A 1 174 ? 11.860 -17.833 -2.920 1.00 50.28 174 ASP A CA 1
ATOM 1415 C C . ASP A 1 174 ? 13.223 -18.534 -2.697 1.00 50.28 174 ASP A C 1
ATOM 1417 O O . ASP A 1 174 ? 14.117 -18.009 -2.043 1.00 50.28 174 ASP A O 1
ATOM 1421 N N . VAL A 1 175 ? 13.408 -19.735 -3.246 1.00 42.09 175 VAL A N 1
ATOM 1422 C CA . VAL A 1 175 ? 14.529 -20.643 -2.969 1.00 42.09 175 VAL A CA 1
ATOM 1423 C C . VAL A 1 175 ? 15.798 -20.290 -3.762 1.00 42.09 175 VAL A C 1
ATOM 1425 O O . VAL A 1 175 ? 16.831 -20.919 -3.573 1.00 42.09 175 VAL A O 1
ATOM 1428 N N . LEU A 1 176 ? 15.765 -19.289 -4.648 1.00 45.12 176 LEU A N 1
ATOM 1429 C CA . LEU A 1 176 ? 16.941 -18.921 -5.452 1.00 45.12 176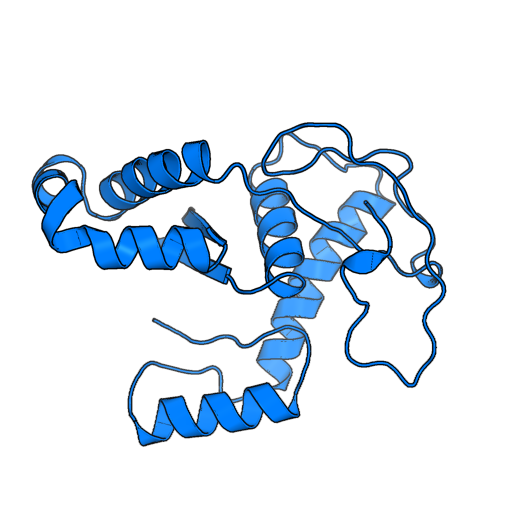 LEU A CA 1
ATOM 1430 C C . LEU A 1 176 ? 17.951 -18.006 -4.738 1.00 45.12 176 LEU A C 1
ATOM 1432 O O . LEU A 1 176 ? 18.980 -17.701 -5.336 1.00 45.12 176 LEU A O 1
ATOM 1436 N N . PHE A 1 177 ? 17.697 -17.577 -3.496 1.00 50.50 177 PHE A N 1
ATOM 1437 C CA . PHE A 1 177 ? 18.519 -16.549 -2.838 1.00 50.50 177 PHE A CA 1
ATOM 1438 C C . PHE A 1 177 ? 18.776 -16.815 -1.342 1.00 50.50 177 PHE A C 1
ATOM 1440 O O . PHE A 1 177 ? 18.603 -15.919 -0.515 1.00 50.50 177 PHE A O 1
ATOM 1447 N N . GLN A 1 178 ? 19.179 -18.047 -1.001 1.00 35.31 178 GLN A N 1
ATOM 1448 C CA . GLN A 1 178 ? 19.891 -18.334 0.256 1.00 35.31 178 GLN A CA 1
ATOM 1449 C C . GLN A 1 178 ? 21.379 -18.002 0.134 1.00 35.31 178 GLN A C 1
ATOM 1451 O O . GLN A 1 178 ? 21.953 -18.296 -0.939 1.00 35.31 178 GLN A O 1
#

Secondary structure (DSSP, 8-state):
-EE---SS-HHHHHHHHHHHHHHT-SEE---HHHHHHHHHHHHHHHHHHHHTT---TT-HHHHHHHHHHHHHHSS-EEEEEETTEEEEEEEHHHHHHHHHTIIIIIGGGHHHH-HHHHHHHHHHHHHHHH---------GGGS---S--B-TTT-PBPP-------TT-S---GGG--

pLDDT: mean 86.6, std 11.22, range [35.31, 97.12]

Organism: NCBI:txid889485